Protein AF-A0A9X2BH95-F1 (afdb_monomer_lite)

Radius of gyration: 12.55 Å; chains: 1; bounding box: 28×14×35 Å

Structure (mmCIF, N/CA/C/O backbone):
data_AF-A0A9X2BH95-F1
#
_entry.id   AF-A0A9X2BH95-F1
#
loop_
_atom_site.group_PDB
_atom_site.id
_atom_site.type_symbol
_atom_site.label_atom_id
_atom_site.label_alt_id
_atom_site.label_comp_id
_atom_site.label_asym_id
_atom_site.label_entity_id
_atom_site.label_seq_id
_atom_site.pdbx_PDB_ins_code
_atom_site.Cartn_x
_atom_site.Cartn_y
_atom_site.Cartn_z
_atom_site.occupancy
_atom_site.B_iso_or_equiv
_atom_site.auth_seq_id
_atom_site.auth_comp_id
_atom_site.auth_asym_id
_atom_site.auth_atom_id
_atom_site.pdbx_PDB_model_num
ATOM 1 N N . MET A 1 1 ? -13.240 -2.944 17.876 1.00 58.81 1 MET A N 1
ATOM 2 C CA . MET A 1 1 ? -11.880 -2.410 17.632 1.00 58.81 1 MET A CA 1
ATOM 3 C C . MET A 1 1 ? -11.816 -0.990 18.201 1.00 58.81 1 MET A C 1
ATOM 5 O O . MET A 1 1 ? -12.834 -0.316 18.148 1.00 58.81 1 MET A O 1
ATOM 9 N N . THR A 1 2 ? -10.716 -0.546 18.818 1.00 75.69 2 THR A N 1
ATOM 10 C CA . THR A 1 2 ? -10.633 0.789 19.457 1.00 75.69 2 THR A CA 1
ATOM 11 C C . THR A 1 2 ? -10.272 1.886 18.448 1.00 75.69 2 THR A C 1
ATOM 13 O O . THR A 1 2 ? -9.662 1.611 17.417 1.00 75.69 2 THR A O 1
ATOM 16 N N . HIS A 1 3 ? -10.598 3.147 18.749 1.00 73.38 3 HIS A N 1
ATOM 17 C CA . HIS A 1 3 ? -10.282 4.307 17.897 1.00 73.38 3 HIS A CA 1
ATOM 18 C C . HIS A 1 3 ? -8.781 4.409 17.542 1.00 73.38 3 HIS A C 1
ATOM 20 O O . HIS A 1 3 ? -8.421 4.776 16.426 1.00 73.38 3 HIS A O 1
ATOM 26 N N . GLN A 1 4 ? -7.899 3.995 18.462 1.00 80.19 4 GLN A N 1
ATOM 27 C CA . GLN A 1 4 ? -6.452 3.899 18.228 1.00 80.19 4 GLN A CA 1
ATOM 28 C C . GLN A 1 4 ? -6.082 2.899 17.122 1.00 80.19 4 GLN A C 1
ATOM 30 O O . GLN A 1 4 ? -5.164 3.169 16.351 1.00 80.19 4 GLN A O 1
ATOM 35 N N . ASN A 1 5 ? -6.808 1.784 16.992 1.00 83.12 5 ASN A N 1
ATOM 36 C CA . ASN A 1 5 ? -6.546 0.795 15.943 1.00 83.12 5 ASN A CA 1
ATOM 37 C C . ASN A 1 5 ? -6.935 1.331 14.563 1.00 83.12 5 ASN A C 1
ATOM 39 O O . ASN A 1 5 ? -6.193 1.130 13.609 1.00 83.12 5 ASN A O 1
ATOM 43 N N . ILE A 1 6 ? -8.038 2.080 14.467 1.00 88.44 6 ILE A N 1
ATOM 44 C CA . ILE A 1 6 ? -8.460 2.739 13.221 1.00 88.44 6 ILE A CA 1
ATOM 45 C C . ILE A 1 6 ? -7.422 3.784 12.790 1.00 88.44 6 ILE A C 1
ATOM 47 O O . ILE A 1 6 ? -7.074 3.873 11.614 1.00 88.44 6 ILE A O 1
ATOM 51 N N . LEU A 1 7 ? -6.902 4.567 13.738 1.00 89.56 7 LEU A N 1
ATOM 52 C CA . LEU A 1 7 ? -5.902 5.597 13.456 1.00 89.56 7 LEU A CA 1
ATOM 53 C C . LEU A 1 7 ? -4.565 4.983 13.016 1.00 89.56 7 LEU A C 1
ATOM 55 O O . LEU A 1 7 ? -3.980 5.433 12.034 1.00 89.56 7 LEU A O 1
ATOM 59 N N . LYS A 1 8 ? -4.131 3.901 13.674 1.00 90.69 8 LYS A N 1
ATOM 60 C CA . LYS A 1 8 ? -2.965 3.117 13.251 1.00 90.69 8 LYS A CA 1
ATOM 61 C C . LYS A 1 8 ? -3.145 2.549 11.840 1.00 90.69 8 LYS A C 1
ATOM 63 O O . LYS A 1 8 ? -2.238 2.658 11.024 1.00 90.69 8 LYS A O 1
ATOM 68 N N . LEU A 1 9 ? -4.324 2.010 11.535 1.00 91.06 9 LEU A N 1
ATOM 69 C CA . LEU A 1 9 ? -4.622 1.431 10.227 1.00 91.06 9 LEU A CA 1
ATOM 70 C C . LEU A 1 9 ? -4.579 2.479 9.104 1.00 91.06 9 LEU A C 1
ATOM 72 O O . LEU A 1 9 ? -4.045 2.213 8.031 1.00 91.06 9 LEU A O 1
ATOM 76 N N . LYS A 1 10 ? -5.064 3.701 9.363 1.00 92.69 10 LYS A N 1
ATOM 77 C CA . LYS A 1 10 ? -4.938 4.828 8.422 1.00 92.69 10 LYS A CA 1
ATOM 78 C C . LYS A 1 10 ? -3.477 5.204 8.158 1.00 92.69 10 LYS A C 1
ATOM 80 O O . LYS A 1 10 ? -3.109 5.396 7.005 1.00 92.69 10 LYS A O 1
ATOM 85 N N . LEU A 1 11 ? -2.644 5.248 9.201 1.00 94.50 11 LEU A N 1
ATOM 86 C CA . LEU A 1 11 ? -1.209 5.517 9.050 1.00 94.50 11 LEU A CA 1
ATOM 87 C C . LEU A 1 11 ? -0.500 4.422 8.237 1.00 94.50 11 LEU A C 1
ATOM 89 O O . LEU A 1 11 ? 0.340 4.735 7.397 1.00 94.50 11 LEU A O 1
ATOM 93 N N . GLU A 1 12 ? -0.856 3.151 8.448 1.00 94.00 12 GLU A N 1
ATOM 94 C CA . GLU A 1 12 ? -0.343 2.030 7.648 1.00 94.00 12 GLU A CA 1
ATOM 95 C C . GLU A 1 12 ? -0.736 2.170 6.166 1.00 94.00 12 GLU A C 1
ATOM 97 O O . GLU A 1 12 ? 0.117 2.028 5.290 1.00 94.00 12 GLU A O 1
ATOM 102 N N . ILE A 1 13 ? -1.995 2.519 5.877 1.00 94.62 13 ILE A N 1
ATOM 103 C CA . ILE A 1 13 ? -2.489 2.767 4.511 1.00 94.62 13 ILE A CA 1
ATOM 104 C C . ILE A 1 13 ? -1.705 3.895 3.829 1.00 94.62 13 ILE A C 1
ATOM 106 O O . ILE A 1 13 ? -1.281 3.746 2.680 1.00 94.62 13 ILE A O 1
ATOM 110 N N . ASP A 1 14 ? -1.483 5.013 4.520 1.00 95.31 14 ASP A N 1
ATOM 111 C CA . ASP A 1 14 ? -0.762 6.154 3.950 1.00 95.31 14 ASP A CA 1
ATOM 112 C C . ASP A 1 14 ? 0.720 5.835 3.700 1.00 95.31 14 ASP A C 1
ATOM 114 O O . ASP A 1 14 ? 1.270 6.219 2.663 1.00 95.31 14 ASP A O 1
ATOM 118 N N . ALA A 1 15 ? 1.358 5.055 4.579 1.00 95.50 15 ALA A N 1
ATOM 119 C CA . ALA A 1 15 ? 2.722 4.575 4.367 1.00 95.50 15 ALA A CA 1
ATOM 120 C C . ALA A 1 15 ? 2.836 3.660 3.132 1.00 95.50 15 ALA A C 1
ATOM 122 O O . ALA A 1 15 ? 3.789 3.777 2.352 1.00 95.50 15 ALA A O 1
ATOM 123 N N . ILE A 1 16 ? 1.852 2.778 2.912 1.00 94.38 16 ILE A N 1
ATOM 124 C CA . ILE A 1 16 ? 1.804 1.912 1.725 1.00 94.38 16 ILE A CA 1
ATOM 125 C C . ILE A 1 16 ? 1.622 2.757 0.460 1.00 94.38 16 ILE A C 1
ATOM 127 O O . ILE A 1 16 ? 2.368 2.576 -0.501 1.00 94.38 16 ILE A O 1
ATOM 131 N N . ARG A 1 17 ? 0.706 3.734 0.469 1.00 94.44 17 ARG A N 1
ATOM 132 C CA . ARG A 1 17 ? 0.483 4.652 -0.664 1.00 94.44 17 ARG A CA 1
ATOM 133 C C . ARG A 1 17 ? 1.741 5.428 -1.042 1.00 94.44 17 ARG A C 1
ATOM 135 O O . ARG A 1 17 ? 2.080 5.497 -2.223 1.00 94.44 17 ARG A O 1
ATOM 142 N N . LEU A 1 18 ? 2.458 5.969 -0.054 1.00 95.81 18 LEU A N 1
ATOM 143 C CA . LEU A 1 18 ? 3.729 6.659 -0.283 1.00 95.81 18 LEU A CA 1
ATOM 144 C C . LEU A 1 18 ? 4.757 5.717 -0.926 1.00 95.81 18 LEU A C 1
ATOM 146 O O . LEU A 1 18 ? 5.427 6.081 -1.892 1.00 95.81 18 LEU A O 1
ATOM 150 N N . THR A 1 19 ? 4.854 4.491 -0.415 1.00 93.62 19 THR A N 1
ATOM 151 C CA . THR A 1 19 ? 5.791 3.483 -0.922 1.00 93.62 19 THR A CA 1
ATOM 152 C C . THR A 1 19 ? 5.460 3.079 -2.358 1.00 93.62 19 THR A C 1
ATOM 154 O O . THR A 1 19 ? 6.358 3.027 -3.197 1.00 93.62 19 THR A O 1
ATOM 157 N N . MET A 1 20 ? 4.179 2.864 -2.673 1.00 92.75 20 MET A N 1
ATOM 158 C CA . MET A 1 20 ? 3.710 2.601 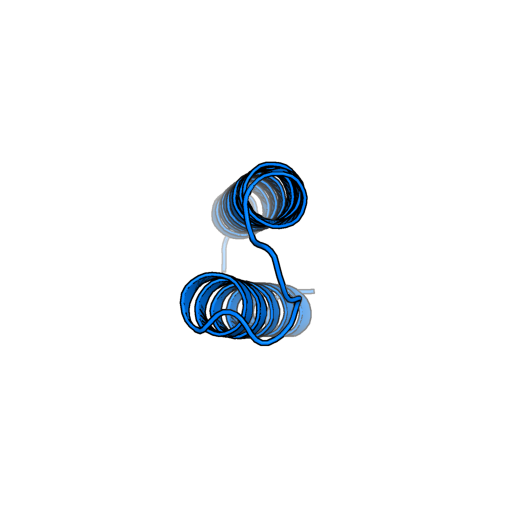-4.036 1.00 92.75 20 MET A CA 1
ATOM 159 C C . MET A 1 20 ? 4.053 3.748 -4.982 1.00 92.75 20 MET A C 1
ATOM 161 O O . MET A 1 20 ? 4.558 3.497 -6.073 1.00 92.75 20 MET A O 1
ATOM 165 N N . TYR A 1 21 ? 3.841 4.999 -4.561 1.00 92.88 21 TYR A N 1
ATOM 166 C CA . TYR A 1 21 ? 4.208 6.168 -5.357 1.00 92.88 21 TYR A CA 1
ATOM 167 C C . TYR A 1 21 ? 5.710 6.183 -5.658 1.00 92.88 21 TYR A C 1
ATOM 169 O O . TYR A 1 21 ? 6.105 6.213 -6.822 1.00 92.88 21 TYR A O 1
ATOM 177 N N . VAL A 1 22 ? 6.558 6.058 -4.634 1.00 92.62 22 VAL A N 1
ATOM 178 C CA . VAL A 1 22 ? 8.016 6.025 -4.818 1.00 92.62 22 VAL A CA 1
ATOM 179 C C . VAL A 1 22 ? 8.435 4.873 -5.733 1.00 92.62 22 VAL A C 1
ATOM 181 O O . VAL A 1 22 ? 9.239 5.085 -6.639 1.00 92.62 22 VAL A O 1
ATOM 184 N N . MET A 1 23 ? 7.877 3.674 -5.56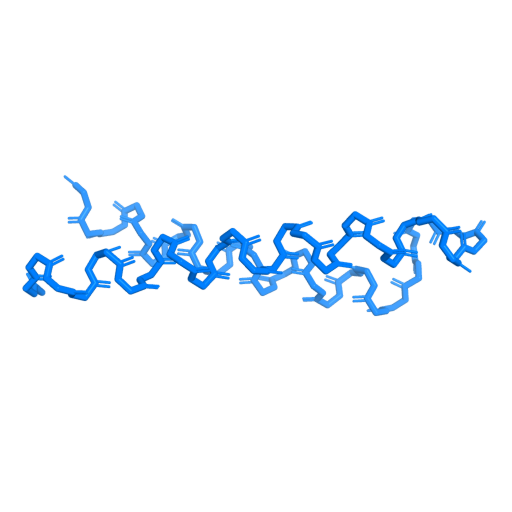0 1.00 90.50 23 MET A N 1
ATOM 185 C CA . MET A 1 23 ? 8.204 2.531 -6.416 1.00 90.50 23 MET A CA 1
ATOM 186 C C . MET A 1 23 ? 7.723 2.717 -7.853 1.00 90.50 23 MET A C 1
ATOM 188 O O . MET A 1 23 ? 8.471 2.404 -8.773 1.00 90.50 23 MET A O 1
ATOM 192 N N . SER A 1 24 ? 6.548 3.313 -8.067 1.00 89.94 24 SER A N 1
ATOM 193 C CA . SER A 1 24 ? 6.028 3.598 -9.411 1.00 89.94 24 SER A CA 1
ATOM 194 C C . SER A 1 24 ? 6.944 4.513 -10.227 1.00 89.94 24 SER A C 1
ATOM 196 O O . SER A 1 24 ? 7.008 4.381 -11.443 1.00 89.94 24 SER A O 1
ATOM 198 N N . THR A 1 25 ? 7.720 5.379 -9.564 1.00 90.56 25 THR A N 1
ATOM 199 C CA . THR A 1 25 ? 8.723 6.234 -10.227 1.00 90.56 25 THR A CA 1
ATOM 200 C C . THR A 1 25 ? 10.039 5.521 -10.550 1.00 90.56 25 THR A C 1
ATOM 202 O O . THR A 1 25 ? 10.883 6.082 -11.244 1.00 90.56 25 THR A O 1
ATOM 205 N N . ARG A 1 26 ? 10.245 4.306 -10.026 1.00 89.62 26 ARG A N 1
ATOM 206 C CA . ARG A 1 26 ? 11.496 3.536 -10.143 1.00 89.62 26 ARG A CA 1
ATOM 207 C C . ARG A 1 26 ? 11.362 2.287 -11.007 1.00 89.62 26 ARG A C 1
ATOM 209 O O . ARG A 1 26 ? 12.369 1.785 -11.495 1.00 89.62 26 ARG A O 1
ATOM 216 N N . VAL A 1 27 ? 10.149 1.765 -11.159 1.00 84.56 27 VAL A N 1
ATOM 217 C CA . VAL A 1 27 ? 9.861 0.577 -11.967 1.00 84.56 27 VAL A CA 1
ATOM 218 C C . VAL A 1 27 ? 9.547 0.951 -13.415 1.00 84.56 27 VAL A C 1
ATOM 220 O O . VAL A 1 27 ? 8.956 1.988 -13.698 1.00 84.56 27 VAL A O 1
ATOM 223 N N . ASN A 1 28 ? 9.903 0.069 -14.347 1.00 82.56 28 ASN A N 1
ATOM 224 C CA . ASN A 1 28 ? 9.641 0.278 -15.775 1.00 82.56 28 ASN A CA 1
ATOM 225 C C . ASN A 1 28 ? 8.221 -0.150 -16.196 1.00 82.56 28 ASN A C 1
ATOM 227 O O . ASN A 1 28 ? 7.815 0.093 -17.329 1.00 82.56 28 ASN A O 1
ATOM 231 N N . SER A 1 29 ? 7.479 -0.825 -15.312 1.00 87.62 29 SER A N 1
ATOM 232 C CA . SER A 1 29 ? 6.132 -1.335 -15.576 1.00 87.62 29 SER A CA 1
ATOM 233 C C . SER A 1 29 ? 5.293 -1.359 -14.303 1.00 87.62 29 SER A C 1
ATOM 235 O O . SER A 1 29 ? 5.772 -1.757 -13.246 1.00 87.62 29 SER A O 1
ATOM 237 N N . LEU A 1 30 ? 4.010 -1.012 -14.418 1.00 81.69 30 LEU A N 1
ATOM 238 C CA . LEU A 1 30 ? 3.042 -1.129 -13.321 1.00 81.69 30 LEU A CA 1
ATOM 239 C C . LEU A 1 30 ? 2.711 -2.586 -12.962 1.00 81.69 30 LEU A C 1
ATOM 241 O O . LEU A 1 30 ? 2.158 -2.840 -11.899 1.00 81.69 30 LEU A O 1
ATOM 245 N N . ALA A 1 31 ? 3.073 -3.535 -13.830 1.00 87.56 31 ALA A N 1
ATOM 246 C CA . ALA A 1 31 ? 2.980 -4.966 -13.554 1.00 87.56 31 ALA A CA 1
ATOM 247 C C . ALA A 1 31 ? 4.197 -5.504 -12.781 1.00 87.56 31 ALA A C 1
ATOM 249 O O . ALA A 1 31 ? 4.347 -6.718 -12.649 1.00 87.56 31 ALA A O 1
ATOM 250 N N . ASP A 1 32 ? 5.086 -4.625 -12.304 1.00 91.62 32 ASP A N 1
ATOM 251 C CA . ASP A 1 32 ? 6.199 -5.036 -11.460 1.00 91.62 32 ASP A CA 1
ATOM 252 C C . ASP A 1 32 ? 5.676 -5.819 -10.237 1.00 91.62 32 ASP A C 1
ATOM 254 O O . ASP A 1 32 ? 4.772 -5.334 -9.544 1.00 91.62 32 ASP A O 1
ATOM 258 N N . PRO A 1 33 ? 6.214 -7.020 -9.951 1.00 90.69 33 PRO A N 1
ATOM 259 C CA . PRO A 1 33 ? 5.722 -7.861 -8.863 1.00 90.69 33 PRO A CA 1
ATOM 260 C C . PRO A 1 33 ? 5.688 -7.155 -7.505 1.00 90.69 33 PRO A C 1
ATOM 262 O O . PRO A 1 33 ? 4.821 -7.459 -6.687 1.00 90.69 33 PRO A O 1
ATOM 265 N N . LEU A 1 34 ? 6.598 -6.208 -7.259 1.00 89.00 34 LEU A N 1
ATOM 266 C CA . LEU A 1 34 ? 6.639 -5.443 -6.018 1.00 89.00 34 LEU A CA 1
ATOM 267 C C . LEU A 1 34 ? 5.460 -4.467 -5.925 1.00 89.00 34 LEU A C 1
ATOM 269 O O . LEU A 1 34 ? 4.832 -4.364 -4.874 1.00 89.00 34 LEU A O 1
ATOM 273 N N . LEU A 1 35 ? 5.129 -3.776 -7.020 1.00 89.94 35 LEU A N 1
ATOM 274 C CA . LEU A 1 35 ? 3.961 -2.893 -7.068 1.00 89.94 35 LEU A CA 1
ATOM 275 C C . LEU A 1 35 ? 2.656 -3.672 -6.908 1.00 89.94 35 LEU A C 1
ATOM 277 O O . LEU A 1 35 ? 1.770 -3.214 -6.190 1.00 89.94 35 LEU A O 1
ATOM 281 N N . VAL A 1 36 ? 2.563 -4.850 -7.526 1.00 92.75 36 VAL A N 1
ATOM 282 C CA . VAL A 1 36 ? 1.396 -5.735 -7.397 1.00 92.75 36 VAL A CA 1
ATOM 283 C C . VAL A 1 36 ? 1.241 -6.235 -5.957 1.00 92.75 36 VAL A C 1
ATOM 285 O O . VAL A 1 36 ? 0.138 -6.246 -5.416 1.00 92.75 36 VAL A O 1
ATOM 288 N N . GLN A 1 37 ? 2.335 -6.608 -5.290 1.00 93.31 37 GLN A N 1
ATOM 289 C CA . GLN A 1 37 ? 2.281 -6.988 -3.874 1.00 93.31 37 GLN A CA 1
ATOM 290 C C . GLN A 1 37 ? 1.860 -5.815 -2.983 1.00 93.31 37 GLN A C 1
ATOM 292 O O . GLN A 1 37 ? 1.04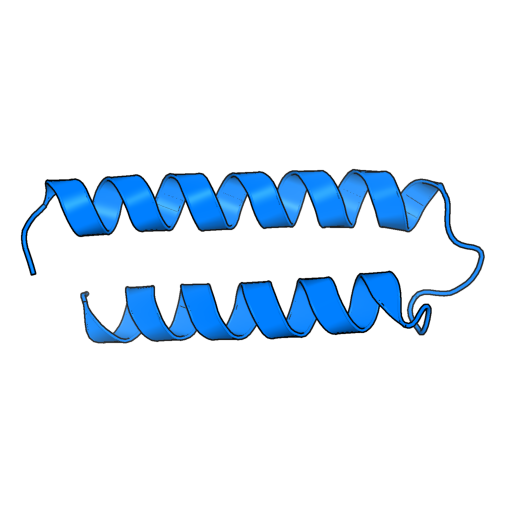0 -5.983 -2.081 1.00 93.31 37 GLN A O 1
ATOM 297 N N . LEU A 1 38 ? 2.381 -4.614 -3.246 1.00 92.94 38 LEU A N 1
ATOM 298 C CA . LEU A 1 38 ? 1.999 -3.418 -2.500 1.00 92.94 38 LEU A CA 1
ATOM 299 C C . LEU A 1 38 ? 0.525 -3.053 -2.712 1.00 92.94 38 LEU A C 1
ATOM 301 O O . LEU A 1 38 ? -0.134 -2.658 -1.751 1.00 92.94 38 LEU A O 1
ATOM 305 N N . SER A 1 39 ? -0.013 -3.222 -3.925 1.00 92.81 39 SER A N 1
ATOM 306 C CA . SER A 1 39 ? -1.434 -2.980 -4.188 1.00 92.81 39 SER A CA 1
ATOM 307 C C . SER A 1 39 ? -2.323 -3.983 -3.453 1.00 92.81 39 SER A C 1
ATOM 309 O O . SER A 1 39 ? -3.299 -3.583 -2.831 1.00 92.81 39 SER A O 1
ATOM 311 N N . GLN A 1 40 ? -1.951 -5.266 -3.435 1.00 95.00 40 GLN A N 1
ATOM 312 C CA . GLN A 1 40 ? -2.677 -6.292 -2.677 1.00 95.00 40 GLN A CA 1
ATOM 313 C C . GLN A 1 40 ? -2.671 -6.007 -1.169 1.00 95.00 40 GLN A C 1
ATOM 315 O O . GLN A 1 40 ? -3.698 -6.143 -0.502 1.00 95.00 40 GLN A O 1
ATOM 320 N N . LEU A 1 41 ? -1.529 -5.572 -0.629 1.00 95.31 41 LEU A N 1
ATOM 321 C CA . LEU A 1 41 ? -1.416 -5.191 0.778 1.00 95.31 41 LEU A CA 1
ATOM 322 C C . LEU A 1 41 ? -2.277 -3.960 1.100 1.00 95.31 41 LEU A C 1
ATOM 324 O O . LEU A 1 41 ? -2.924 -3.916 2.148 1.00 95.31 41 LEU A O 1
ATOM 328 N N . LEU A 1 42 ? -2.309 -2.975 0.198 1.00 95.19 42 LEU A N 1
ATOM 329 C CA . LEU A 1 42 ? -3.166 -1.801 0.329 1.00 95.19 42 LEU A CA 1
ATOM 330 C C . LEU A 1 42 ? -4.648 -2.195 0.35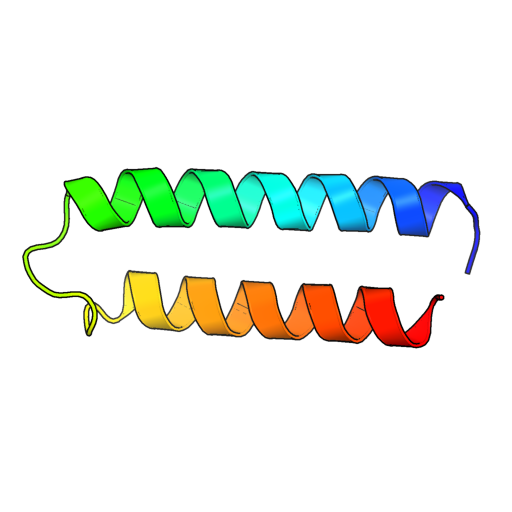5 1.00 95.19 42 LEU A C 1
ATOM 332 O O . LEU A 1 42 ? -5.375 -1.747 1.242 1.00 95.19 42 LEU A O 1
ATOM 336 N N . ASP A 1 43 ? -5.079 -3.057 -0.566 1.00 95.56 43 ASP A N 1
ATOM 337 C CA . ASP A 1 43 ? -6.460 -3.540 -0.638 1.00 95.56 43 ASP A CA 1
ATOM 338 C C . ASP A 1 43 ? -6.863 -4.286 0.635 1.00 95.56 43 ASP A C 1
ATOM 340 O O . ASP A 1 43 ? -7.943 -4.051 1.181 1.00 95.56 43 ASP A O 1
ATOM 344 N N . GLN A 1 44 ? -5.981 -5.135 1.172 1.00 94.94 44 GLN A N 1
ATOM 345 C CA . GLN A 1 44 ? -6.22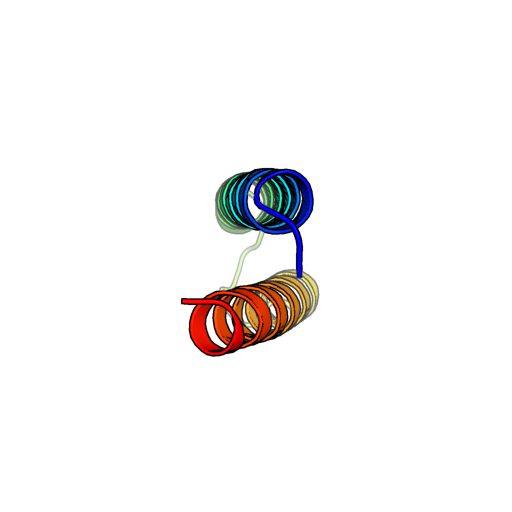5 -5.808 2.446 1.00 94.94 44 GLN A CA 1
ATOM 346 C C . GLN A 1 44 ? -6.458 -4.795 3.576 1.00 94.94 44 GLN A C 1
ATOM 348 O O . GLN A 1 44 ? -7.427 -4.914 4.326 1.00 94.94 44 GLN A O 1
ATOM 353 N N . LYS A 1 45 ? -5.604 -3.773 3.683 1.00 92.69 45 LYS A N 1
ATOM 354 C CA . LYS A 1 45 ? -5.697 -2.763 4.746 1.00 92.69 45 LYS A CA 1
ATOM 355 C C . LYS A 1 45 ? -6.924 -1.867 4.605 1.00 92.69 45 LYS A C 1
ATOM 357 O O . LYS A 1 45 ? -7.544 -1.514 5.607 1.00 92.69 45 LYS A O 1
ATOM 362 N N . LEU A 1 46 ? -7.312 -1.535 3.376 1.00 93.19 46 LEU A N 1
ATOM 363 C CA . LEU A 1 46 ? -8.550 -0.809 3.095 1.00 93.19 46 LEU A CA 1
ATOM 364 C C . LEU A 1 46 ? -9.786 -1.641 3.446 1.00 93.19 46 LEU A C 1
ATOM 366 O O . LEU A 1 46 ? -10.726 -1.103 4.027 1.00 93.19 46 LEU A O 1
ATOM 370 N N . ASN A 1 47 ? -9.772 -2.945 3.165 1.00 94.06 47 ASN A N 1
ATOM 371 C CA . ASN A 1 47 ? -10.846 -3.853 3.564 1.00 94.06 47 ASN A CA 1
ATOM 372 C C . ASN A 1 47 ? -10.946 -3.980 5.089 1.00 94.06 47 ASN A C 1
ATOM 374 O O . ASN A 1 47 ? -12.046 -3.889 5.629 1.00 94.06 47 ASN A O 1
ATOM 378 N N . GLU A 1 48 ? -9.813 -4.116 5.787 1.00 91.19 48 GLU A N 1
ATOM 379 C CA . GLU A 1 48 ? -9.760 -4.077 7.256 1.00 91.19 48 GLU A CA 1
ATOM 380 C C . GLU A 1 48 ? -10.367 -2.766 7.788 1.00 91.19 48 GLU A C 1
ATOM 382 O O . GLU A 1 48 ? -11.143 -2.790 8.741 1.00 91.19 48 GLU A O 1
ATOM 387 N N . LEU A 1 49 ? -10.080 -1.625 7.147 1.00 90.31 49 LEU A N 1
ATOM 388 C CA . LEU A 1 49 ? -10.613 -0.322 7.553 1.00 90.31 49 LEU A CA 1
ATOM 389 C C . LEU A 1 49 ? -12.119 -0.223 7.308 1.00 90.31 49 LEU A C 1
ATOM 391 O O . LEU A 1 49 ? -12.839 0.272 8.171 1.00 90.31 49 LEU A O 1
ATOM 395 N N . ASN A 1 50 ? -12.590 -0.705 6.158 1.00 89.38 50 ASN A N 1
ATOM 396 C CA . ASN A 1 50 ? -14.002 -0.695 5.790 1.00 89.38 50 ASN A CA 1
ATOM 397 C C . ASN A 1 50 ? -14.843 -1.590 6.711 1.00 89.38 50 ASN A C 1
ATOM 399 O O . ASN A 1 50 ? -15.967 -1.248 7.039 1.00 89.38 50 ASN A O 1
ATOM 403 N N . GLN A 1 51 ? -14.287 -2.707 7.187 1.00 85.81 51 GLN A N 1
ATOM 404 C CA . GLN A 1 51 ? -14.940 -3.555 8.193 1.00 85.81 51 GLN A CA 1
ATOM 405 C C . GLN A 1 51 ? -14.991 -2.914 9.591 1.00 85.81 51 GLN A C 1
ATOM 407 O O . GLN A 1 51 ? -15.709 -3.402 10.464 1.00 85.81 51 GLN A O 1
ATOM 412 N N . CYS A 1 52 ? -14.212 -1.855 9.828 1.00 74.00 52 CYS A N 1
ATOM 413 C CA . CYS A 1 52 ? -14.169 -1.136 11.102 1.00 74.00 52 CYS A CA 1
ATOM 414 C C . CYS A 1 52 ? -15.026 0.136 11.139 1.00 74.00 52 CYS A C 1
ATOM 416 O O . CYS A 1 52 ? -15.195 0.684 12.233 1.00 74.00 52 CYS A O 1
ATOM 418 N N . ALA A 1 53 ? -15.470 0.634 9.982 1.00 58.41 53 ALA A N 1
ATOM 419 C CA . ALA A 1 53 ? -16.247 1.863 9.818 1.00 58.41 53 ALA A CA 1
ATOM 420 C C . ALA A 1 53 ? -17.752 1.569 9.792 1.00 58.41 53 ALA A C 1
ATOM 422 O O . ALA A 1 53 ? -18.500 2.420 10.323 1.00 58.41 53 ALA A O 1
#

Secondary structure (DSSP, 8-state):
--HHHHHHHHHHHHHHHHHHHHHHTT-S-TT-HHHHHHHHHHHHHHHHHHTT-

Foldseek 3Di:
DDPVVLVVLVVVLVVLVVVLVVVVVVDPDCVPPVNVVSVVVNVVSVVVNVVVD

Organism: NCBI:txid2878389

InterPro domains:
  IPR018540 Aspartyl-phosphate phosphatase Spo0E-like [PF0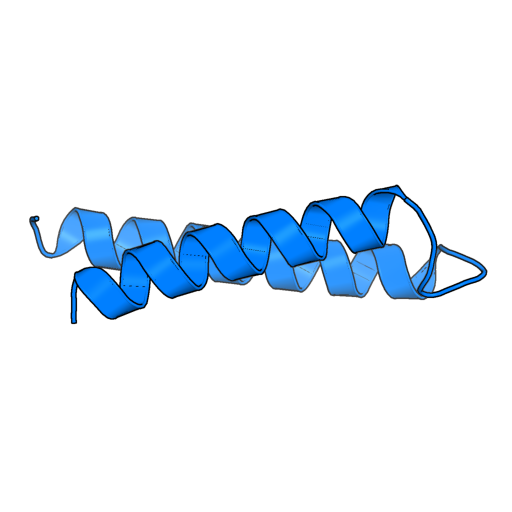9388] (9-51)
  IPR036638 Helix-loop-helix DNA-binding domain superfamily [G3DSA:4.10.280.10] (4-53)
  IPR037208 Aspartyl-phosphate phosphatase Spo0E-like superfamily [SSF140500] (7-51)

pLDDT: mean 89.0, std 8.04, range [58.41, 95.81]

Sequence (53 aa):
MTHQNILKLKLEIDAIRLTMYVMSTRVNSLADPLLVQLSQLLDQKLNELNQCA